Protein AF-A0A259A076-F1 (afdb_monomer_lite)

pLDDT: mean 78.66, std 15.68, range [41.84, 97.81]

Foldseek 3Di:
DVVVVVVQVVCVVVVDHDDDDDDPDDDDDPVVVVVVVVVVVVVVVVVVVVVVVVVVVVVVVVVVVVVVVVVVVVVVVVVVPDVVNVVVVVVVVVVVCVVPDPPDDPPPPDDDDPDDDDD

Sequence (119 aa):
DQISQFMKDRLLRHGIAIDEFSIVNFRFSESFNQAIEGKTTADQLKLKAERDL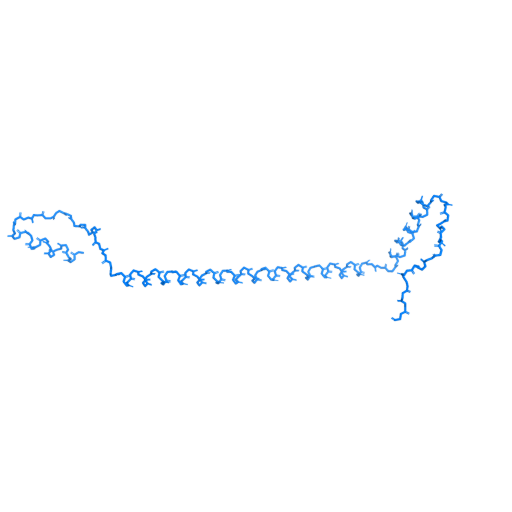ERIKVEAEQKIASAKAEAEALRLQKQEITPDLLKLREIENQRLALEKWNGQLPQVTGGSVPLINIK

Radius of gyration: 41.91 Å; chains: 1; bounding box: 104×40×84 Å

Structure (mmCIF, N/CA/C/O backbone):
data_AF-A0A259A076-F1
#
_entry.id   AF-A0A259A076-F1
#
loop_
_atom_site.group_PDB
_atom_site.id
_atom_site.type_symbol
_atom_site.label_atom_id
_atom_site.label_alt_id
_atom_site.label_comp_id
_atom_site.label_asym_id
_atom_site.label_entity_id
_atom_site.label_seq_id
_atom_site.pdbx_PDB_ins_code
_atom_site.Cartn_x
_atom_site.Cartn_y
_atom_site.Cartn_z
_atom_site.occupancy
_atom_site.B_iso_or_equiv
_atom_site.auth_seq_id
_atom_site.auth_comp_id
_atom_site.auth_asym_id
_atom_site.auth_atom_id
_atom_site.pdbx_PDB_model_num
ATOM 1 N N . ASP A 1 1 ? -36.029 8.323 24.961 1.00 63.72 1 ASP A N 1
ATOM 2 C CA . ASP A 1 1 ? -37.412 8.698 25.342 1.00 63.72 1 ASP A CA 1
ATOM 3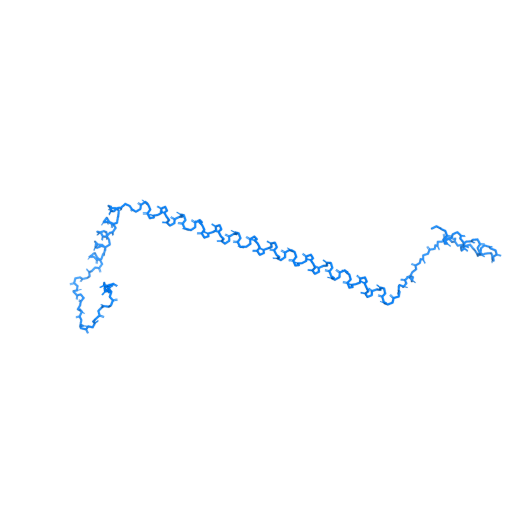 C C . ASP A 1 1 ? -37.976 7.934 26.533 1.00 63.72 1 ASP A C 1
ATOM 5 O O . ASP A 1 1 ? -38.293 8.576 27.527 1.00 63.72 1 ASP A O 1
ATOM 9 N N . GLN A 1 2 ? -38.025 6.595 26.523 1.00 77.88 2 GLN A N 1
ATOM 10 C CA . GLN A 1 2 ? -38.625 5.811 27.626 1.00 77.88 2 GLN A CA 1
ATOM 11 C C . GLN A 1 2 ? -38.087 6.132 29.036 1.00 77.88 2 GLN A C 1
ATOM 13 O O . GLN A 1 2 ? -38.866 6.249 29.978 1.00 77.88 2 GLN A O 1
ATOM 18 N N . ILE A 1 3 ? -36.772 6.321 29.191 1.00 79.38 3 ILE A N 1
ATOM 19 C CA . ILE A 1 3 ? -36.153 6.632 30.495 1.00 79.38 3 ILE A CA 1
ATOM 20 C C . ILE A 1 3 ? -36.571 8.021 31.007 1.00 79.38 3 ILE A C 1
ATOM 22 O O . ILE A 1 3 ? -36.825 8.191 32.198 1.00 79.38 3 ILE A O 1
ATOM 26 N N . SER A 1 4 ? -36.683 9.008 30.113 1.00 76.50 4 SER A N 1
ATOM 27 C CA . SER A 1 4 ? -37.079 10.376 30.474 1.00 76.50 4 SER A CA 1
ATOM 28 C C . SER A 1 4 ? -38.537 10.425 30.940 1.00 76.50 4 SER A C 1
ATOM 30 O O . SER A 1 4 ? -38.833 11.027 31.971 1.00 76.50 4 SER A O 1
ATOM 32 N N . GLN A 1 5 ? -39.430 9.711 30.244 1.00 82.44 5 GLN A N 1
ATOM 33 C CA . GLN A 1 5 ? -40.849 9.621 30.600 1.00 82.44 5 GLN A CA 1
ATOM 34 C C . GLN A 1 5 ? -41.047 9.009 31.996 1.00 82.44 5 GLN A C 1
ATOM 36 O O . GLN A 1 5 ? -41.745 9.574 32.834 1.00 82.44 5 GLN A O 1
ATOM 41 N N . PHE A 1 6 ? -40.357 7.897 32.279 1.00 83.88 6 PHE A N 1
ATOM 42 C CA . PHE A 1 6 ? -40.429 7.217 33.574 1.00 83.88 6 PHE A CA 1
ATOM 43 C C . PHE A 1 6 ? -39.957 8.105 34.736 1.00 83.88 6 PHE A C 1
ATOM 45 O O . PHE A 1 6 ? -40.551 8.105 35.817 1.00 83.88 6 PHE A O 1
ATOM 52 N N . MET A 1 7 ? -38.895 8.88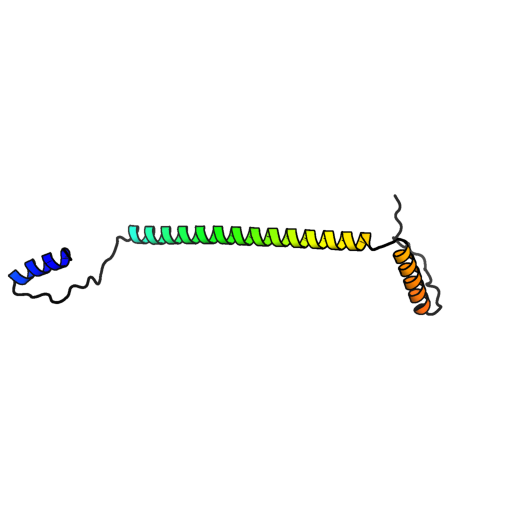5 34.519 1.00 79.19 7 MET A N 1
ATOM 53 C CA . MET A 1 7 ? -38.369 9.816 35.520 1.00 79.19 7 MET A CA 1
ATOM 54 C C . MET A 1 7 ? -39.321 10.993 35.760 1.00 79.19 7 MET A C 1
ATOM 56 O O . MET A 1 7 ? -39.554 11.345 36.919 1.00 79.19 7 MET A O 1
ATOM 60 N N . LYS A 1 8 ? -39.918 11.552 34.695 1.00 83.06 8 LYS A N 1
ATOM 61 C CA . LYS A 1 8 ? -40.933 12.614 34.789 1.00 83.06 8 LYS A CA 1
ATOM 62 C C . LYS A 1 8 ? -42.134 12.159 35.616 1.00 83.06 8 LYS A C 1
ATOM 64 O O . LYS A 1 8 ? -42.456 12.817 36.599 1.00 83.06 8 LYS A O 1
ATOM 69 N N . ASP A 1 9 ? -42.711 10.997 35.315 1.00 85.75 9 ASP A N 1
ATOM 70 C CA . ASP A 1 9 ? -43.876 10.467 36.043 1.00 85.75 9 ASP A CA 1
ATOM 71 C C . ASP A 1 9 ? -43.585 10.193 37.524 1.00 85.75 9 ASP A C 1
ATOM 73 O O . ASP A 1 9 ? -44.444 10.374 38.392 1.00 85.75 9 ASP A O 1
ATOM 77 N N . ARG A 1 10 ? -42.364 9.747 37.846 1.00 84.19 10 ARG A N 1
ATOM 78 C CA . ARG A 1 10 ? -41.983 9.455 39.231 1.00 84.19 10 ARG A CA 1
ATOM 79 C C . ARG A 1 10 ? -41.790 10.721 40.059 1.00 84.19 10 ARG A C 1
ATOM 81 O O . ARG A 1 10 ? -42.193 10.733 41.219 1.00 84.19 10 ARG A O 1
ATOM 88 N N . LEU A 1 11 ? -41.179 11.752 39.483 1.00 82.44 11 LEU A N 1
ATOM 89 C CA . LEU A 1 11 ? -40.814 12.983 40.187 1.00 82.44 11 LEU A CA 1
ATOM 90 C C . LEU A 1 11 ? -41.961 14.004 40.229 1.00 82.44 11 LEU A C 1
ATOM 92 O O . LEU A 1 11 ? -42.088 14.718 41.226 1.00 82.44 11 LEU A O 1
ATOM 96 N N . LEU A 1 12 ? -42.881 13.971 39.255 1.00 84.12 12 LEU A N 1
ATOM 97 C CA . LEU A 1 12 ? -44.116 14.763 39.293 1.00 84.12 12 LEU A CA 1
ATOM 98 C C . LEU A 1 12 ? -44.979 14.444 40.519 1.00 84.12 12 LEU A C 1
ATOM 100 O O . LEU A 1 12 ? -45.568 15.346 41.107 1.00 84.12 12 LEU A O 1
ATOM 104 N N . ARG A 1 13 ? -45.017 13.174 40.951 1.00 85.06 13 ARG A N 1
ATOM 105 C CA . ARG A 1 13 ? -45.736 12.754 42.171 1.00 85.06 13 ARG A CA 1
ATOM 106 C C . ARG A 1 13 ? -45.199 13.401 43.450 1.00 85.06 13 ARG A C 1
ATOM 108 O O . ARG A 1 13 ? -45.895 13.413 44.458 1.00 85.06 13 ARG A O 1
ATOM 115 N N . HIS A 1 14 ? -43.984 13.937 43.401 1.00 84.62 14 HIS A N 1
ATOM 116 C CA . HIS A 1 14 ? -43.349 14.673 44.490 1.00 84.62 14 HIS A CA 1
ATOM 117 C C . HIS A 1 14 ? -43.290 16.187 44.220 1.00 84.62 14 HIS A C 1
ATOM 119 O O . HIS A 1 14 ? -42.598 16.904 44.936 1.00 84.62 14 HIS A O 1
ATOM 125 N N . GLY A 1 15 ? -44.011 16.681 43.205 1.00 79.81 15 GLY A N 1
ATOM 126 C CA . GLY A 1 15 ? -44.086 18.104 42.864 1.00 79.81 15 GLY A CA 1
ATOM 127 C C . GLY A 1 15 ? -42.861 18.656 42.128 1.00 79.81 15 GLY A C 1
ATOM 128 O O . GLY A 1 15 ? -42.715 19.870 42.033 1.00 79.81 15 GLY A O 1
ATOM 129 N N . ILE A 1 16 ? -41.980 17.794 41.609 1.00 81.44 16 ILE A N 1
ATOM 130 C CA . ILE A 1 16 ? -40.761 18.201 40.900 1.00 81.44 16 ILE A CA 1
ATOM 131 C C . ILE A 1 16 ? -40.990 18.061 39.389 1.00 81.44 16 ILE A C 1
ATOM 133 O O . ILE A 1 16 ? -41.221 16.957 38.892 1.00 81.44 16 ILE A O 1
ATOM 137 N N . ALA A 1 17 ? -40.899 19.172 38.653 1.00 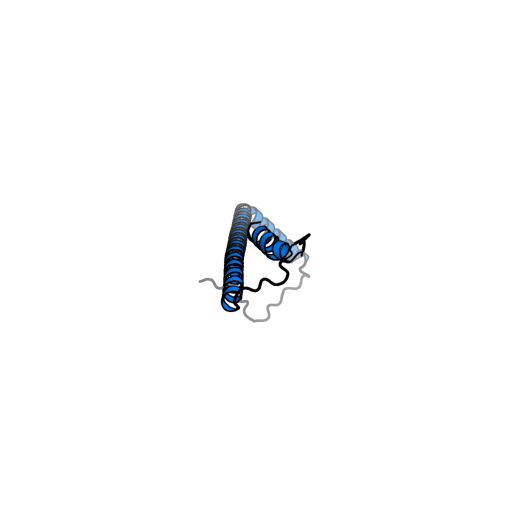76.38 17 ALA A N 1
ATOM 138 C CA . ALA A 1 17 ? -40.974 19.198 37.192 1.00 76.38 17 ALA A CA 1
ATOM 139 C C . ALA A 1 17 ? -39.564 19.137 36.578 1.00 76.38 17 ALA A C 1
ATOM 141 O O . ALA A 1 17 ? -38.696 19.930 36.937 1.00 76.38 17 ALA A O 1
ATOM 142 N N . ILE A 1 18 ? -39.331 18.186 35.667 1.00 72.00 18 ILE A N 1
ATOM 143 C CA . ILE A 1 18 ? -38.053 18.024 34.955 1.00 72.00 18 ILE A CA 1
ATOM 144 C C . ILE A 1 18 ? -38.186 18.622 33.556 1.00 72.00 18 ILE A C 1
ATOM 146 O O . ILE A 1 18 ? -38.993 18.131 32.762 1.00 72.00 18 ILE A O 1
ATOM 150 N N . ASP A 1 19 ? -37.367 19.626 33.257 1.00 74.12 19 ASP A N 1
ATOM 151 C CA . ASP A 1 19 ? -37.365 20.324 31.966 1.00 74.12 19 ASP A CA 1
ATOM 152 C C . ASP A 1 19 ? -36.522 19.566 30.921 1.00 74.12 19 ASP A C 1
ATOM 154 O O . ASP A 1 19 ? -37.020 19.184 29.861 1.00 74.12 19 ASP A O 1
ATOM 158 N N . GLU A 1 20 ? -35.284 19.195 31.275 1.00 69.31 20 GLU A N 1
ATOM 159 C CA . GLU A 1 20 ? -34.342 18.503 30.386 1.00 69.31 20 GLU A CA 1
ATOM 160 C C . GLU A 1 20 ? -33.545 17.410 31.124 1.00 69.31 20 GLU A C 1
ATOM 162 O O . GLU A 1 20 ? -33.245 17.523 32.314 1.00 69.31 20 GLU A O 1
ATOM 167 N N . PHE A 1 21 ? -33.228 16.313 30.426 1.00 68.00 21 PHE A N 1
ATOM 168 C CA . PHE A 1 21 ? -32.509 15.160 30.978 1.00 68.00 21 PHE A CA 1
ATOM 169 C C . PHE A 1 21 ? -31.226 14.901 30.183 1.00 68.00 21 PHE A C 1
ATOM 171 O O . PHE A 1 21 ? -31.289 14.462 29.037 1.00 68.00 21 PHE A O 1
ATOM 178 N N . SER A 1 22 ? -30.073 15.106 30.826 1.00 70.69 22 SER A N 1
ATOM 179 C CA . SER A 1 22 ? -28.746 14.863 30.249 1.00 70.69 22 SER A CA 1
ATOM 180 C C . SER A 1 22 ? -28.004 13.777 31.024 1.00 70.69 22 SER A C 1
ATOM 182 O O . SER A 1 22 ? -27.739 13.916 32.220 1.00 70.69 22 SER A O 1
ATOM 184 N N . ILE A 1 23 ? -27.635 12.688 30.344 1.00 70.50 23 ILE A N 1
ATOM 185 C CA . ILE A 1 23 ? -26.763 11.653 30.913 1.00 70.50 23 ILE A CA 1
ATOM 186 C C . ILE A 1 23 ? -25.320 12.121 30.744 1.00 70.50 23 ILE A C 1
ATOM 188 O O . ILE A 1 23 ? -24.749 12.013 29.666 1.00 70.50 23 ILE A O 1
ATOM 192 N N . VAL A 1 24 ? -24.728 12.634 31.819 1.00 67.81 24 VAL A N 1
ATOM 193 C CA . VAL A 1 24 ? -23.346 13.144 31.801 1.00 67.81 24 VAL A CA 1
ATOM 194 C C . VAL A 1 24 ? -22.292 12.081 32.130 1.00 67.81 24 VAL A C 1
ATOM 196 O O . VAL A 1 24 ? -21.137 12.244 31.766 1.00 67.81 24 VAL A O 1
ATOM 199 N N . ASN A 1 25 ? -22.672 10.974 32.780 1.00 56.06 25 ASN A N 1
ATOM 200 C CA . ASN A 1 25 ? -21.725 9.990 33.322 1.00 56.06 25 ASN A CA 1
ATOM 201 C C . ASN A 1 25 ? -22.116 8.549 32.975 1.00 56.06 25 ASN A C 1
ATOM 203 O O . ASN A 1 25 ? -22.445 7.748 33.850 1.00 56.06 25 ASN A O 1
ATOM 207 N N . PHE A 1 26 ? -22.081 8.207 31.689 1.00 69.19 26 PHE A N 1
ATOM 208 C CA . PHE A 1 26 ? -22.187 6.818 31.254 1.00 69.19 26 PHE A CA 1
ATOM 209 C C . PHE A 1 26 ? -20.789 6.181 31.243 1.00 69.19 26 PHE A C 1
ATOM 211 O O . PHE A 1 26 ? -19.934 6.569 30.451 1.00 69.19 26 PHE A O 1
ATOM 218 N N . ARG A 1 27 ? -20.532 5.223 32.139 1.00 70.69 27 ARG A N 1
ATOM 219 C CA . ARG A 1 27 ? -19.272 4.465 32.182 1.00 70.69 27 ARG A CA 1
ATOM 220 C C . ARG A 1 27 ? -19.558 2.992 31.924 1.00 70.69 27 ARG A C 1
ATOM 222 O O . ARG A 1 27 ? -20.255 2.355 32.709 1.00 70.69 27 ARG A O 1
ATOM 229 N N . PHE A 1 28 ? -19.013 2.459 30.835 1.00 75.12 28 PHE A N 1
ATOM 230 C CA . PHE A 1 28 ? -18.953 1.014 30.618 1.00 75.12 28 PHE A CA 1
ATOM 231 C C . PHE A 1 28 ? -17.995 0.359 31.626 1.00 75.12 28 PHE A C 1
ATOM 233 O O . PHE A 1 28 ? -17.150 1.039 32.217 1.00 75.12 28 PHE A O 1
ATOM 240 N N . SER A 1 29 ? -18.108 -0.962 31.813 1.00 83.62 29 SER A N 1
ATOM 241 C CA . SER A 1 29 ? -17.131 -1.706 32.611 1.00 83.62 29 SER A CA 1
ATOM 242 C C . SER A 1 29 ? -15.733 -1.567 32.007 1.00 83.62 29 SER A C 1
ATOM 244 O O . SER A 1 29 ? -15.570 -1.459 30.791 1.00 83.62 29 SER A O 1
ATOM 246 N N . GLU A 1 30 ? -14.709 -1.599 32.855 1.00 86.69 30 GLU A N 1
ATOM 247 C CA . GLU A 1 30 ? -13.313 -1.490 32.420 1.00 86.69 30 GLU A CA 1
ATOM 248 C C . GLU A 1 30 ? -12.950 -2.557 31.374 1.00 86.69 30 GLU A C 1
ATOM 250 O O . GLU A 1 30 ? -12.356 -2.246 30.344 1.00 86.69 30 GLU A O 1
ATOM 255 N N . SER A 1 31 ? -13.429 -3.789 31.574 1.00 85.19 31 SER A N 1
ATOM 256 C CA . SER A 1 31 ? -13.271 -4.904 30.633 1.00 85.19 31 SER A CA 1
ATOM 257 C C . SER A 1 31 ? -13.882 -4.641 29.254 1.00 85.19 31 SER A C 1
ATOM 259 O O . SER A 1 31 ? -13.334 -5.072 28.242 1.00 85.19 31 SER A O 1
ATOM 261 N N . PHE A 1 32 ? -15.009 -3.926 29.194 1.00 85.38 32 PHE A N 1
ATOM 262 C CA . PHE A 1 32 ? -15.661 -3.594 27.933 1.00 85.38 32 PHE A CA 1
ATOM 263 C C . PHE A 1 32 ? -14.884 -2.506 27.189 1.00 85.38 32 PHE A C 1
ATOM 265 O O . PHE A 1 32 ? -14.645 -2.647 25.993 1.00 85.38 32 PHE A O 1
ATOM 272 N N . ASN A 1 33 ? -14.415 -1.468 27.890 1.00 86.38 33 ASN A N 1
ATOM 273 C CA . ASN A 1 33 ? -13.585 -0.424 27.281 1.00 86.38 33 ASN A CA 1
ATOM 274 C C . ASN A 1 33 ? -12.292 -1.005 26.692 1.00 86.38 33 ASN A C 1
ATOM 276 O O . ASN A 1 33 ? -11.982 -0.742 25.532 1.00 86.38 33 ASN A O 1
ATOM 280 N N . GLN A 1 34 ? -11.605 -1.875 27.439 1.00 90.06 34 GLN A N 1
ATOM 281 C CA . GLN A 1 34 ? -10.402 -2.560 26.954 1.00 90.06 34 GLN A CA 1
ATOM 282 C C . GLN A 1 34 ? -10.679 -3.404 25.701 1.00 90.06 34 GLN A C 1
ATOM 284 O O . GLN A 1 34 ? -9.893 -3.390 24.755 1.00 90.06 34 GLN A O 1
ATOM 289 N N . ALA A 1 35 ? -11.809 -4.116 25.655 1.00 90.25 35 ALA A N 1
ATOM 290 C CA . ALA A 1 35 ? -12.181 -4.911 24.487 1.00 90.25 35 ALA A CA 1
ATOM 291 C C . ALA A 1 35 ? -12.462 -4.040 23.247 1.00 90.25 35 ALA A C 1
ATOM 293 O O . ALA A 1 35 ? -12.070 -4.406 22.137 1.00 90.25 35 ALA A O 1
ATOM 294 N N . ILE A 1 36 ? -13.110 -2.884 23.421 1.00 89.56 36 ILE A N 1
ATOM 295 C CA . ILE A 1 36 ? -13.395 -1.944 22.326 1.00 89.56 36 ILE A CA 1
ATOM 296 C C . ILE A 1 36 ? -12.109 -1.299 21.797 1.00 89.56 36 ILE A C 1
ATOM 298 O O . ILE A 1 36 ? -11.907 -1.247 20.579 1.00 89.56 36 ILE A O 1
ATOM 302 N N . GLU A 1 37 ? -11.218 -0.856 22.684 1.00 90.25 37 GLU A N 1
ATOM 303 C CA . GLU A 1 37 ? -9.906 -0.319 22.302 1.00 90.25 37 GLU A CA 1
ATOM 304 C C . GLU A 1 37 ? -9.056 -1.377 21.595 1.00 90.25 37 GLU A C 1
ATOM 306 O O . GLU A 1 37 ? -8.459 -1.105 20.549 1.00 90.25 37 GLU A O 1
ATOM 311 N N . GLY A 1 38 ? -9.062 -2.608 22.111 1.00 94.38 38 GLY A N 1
ATOM 312 C CA . GLY A 1 38 ? -8.368 -3.744 21.513 1.00 94.38 38 GLY A CA 1
ATOM 313 C C . GLY A 1 38 ? -8.878 -4.063 20.109 1.00 94.38 38 GLY A C 1
ATOM 314 O O . GLY A 1 38 ? -8.080 -4.197 19.182 1.00 94.38 38 GLY A O 1
ATOM 315 N N . LYS A 1 39 ? -10.203 -4.109 19.917 1.00 95.25 39 LYS A N 1
ATOM 316 C CA . LYS A 1 39 ? -10.815 -4.312 18.596 1.00 95.25 39 LYS A CA 1
ATOM 317 C C . LYS A 1 39 ? -10.433 -3.198 17.624 1.00 95.25 39 LYS A C 1
ATOM 319 O O . LYS A 1 39 ? -9.991 -3.481 16.517 1.00 95.25 39 LYS A O 1
ATOM 324 N N . THR A 1 40 ? -10.551 -1.945 18.058 1.00 95.38 40 THR A N 1
ATOM 325 C CA . THR A 1 40 ? -10.193 -0.782 17.234 1.00 95.38 40 THR A CA 1
ATOM 326 C C . THR A 1 40 ? -8.726 -0.848 16.819 1.00 95.38 40 THR A C 1
ATOM 328 O O . THR A 1 40 ? -8.401 -0.662 15.651 1.00 95.38 40 THR A O 1
ATOM 331 N N . THR A 1 41 ? -7.839 -1.189 17.754 1.00 95.81 41 THR A N 1
ATOM 332 C CA . THR A 1 41 ? -6.408 -1.353 17.483 1.00 95.81 41 THR A CA 1
ATOM 333 C C . THR A 1 41 ? -6.156 -2.476 16.478 1.00 95.81 41 THR A C 1
ATOM 335 O O . THR A 1 41 ? -5.397 -2.286 15.529 1.00 95.81 41 THR A O 1
ATOM 338 N N . ALA A 1 42 ? -6.814 -3.627 16.636 1.00 94.81 42 ALA A N 1
ATOM 339 C CA . ALA A 1 42 ? -6.689 -4.752 15.713 1.00 94.81 42 ALA A CA 1
ATOM 340 C C . ALA A 1 42 ? -7.170 -4.397 14.295 1.00 94.81 42 ALA A C 1
ATOM 342 O O . ALA A 1 42 ? -6.479 -4.700 13.321 1.00 94.81 42 ALA A O 1
ATOM 343 N N . ASP A 1 43 ? -8.303 -3.702 14.179 1.00 97.06 43 ASP A N 1
ATOM 344 C CA . ASP A 1 43 ? -8.846 -3.251 12.895 1.00 97.06 43 ASP A CA 1
ATOM 345 C C . ASP A 1 43 ? -7.894 -2.256 12.206 1.00 97.06 43 ASP A C 1
ATOM 347 O O . ASP A 1 43 ? -7.628 -2.374 11.007 1.00 97.06 43 ASP A O 1
ATOM 351 N N . GLN A 1 44 ? -7.303 -1.324 12.962 1.00 95.19 44 GLN A N 1
ATOM 352 C CA . GLN A 1 44 ? -6.306 -0.384 12.437 1.00 95.19 44 GLN A CA 1
ATOM 353 C C . GLN A 1 44 ? -5.018 -1.085 11.994 1.00 95.19 44 GLN A C 1
ATOM 355 O O . GLN A 1 44 ? -4.476 -0.771 10.933 1.00 95.19 44 GLN A O 1
ATOM 360 N N . LEU A 1 45 ? -4.531 -2.059 12.769 1.00 97.06 45 LEU A N 1
ATOM 361 C CA . LEU A 1 45 ? -3.341 -2.836 12.413 1.00 97.06 45 LEU A CA 1
ATOM 362 C C . LEU A 1 45 ? -3.565 -3.653 11.140 1.00 97.06 45 LEU A C 1
ATOM 364 O O . LEU A 1 45 ? -2.694 -3.674 10.270 1.00 97.06 45 LEU A O 1
ATOM 368 N N . LYS A 1 46 ? -4.739 -4.277 11.002 1.00 97.62 46 LYS A N 1
ATOM 369 C CA . LYS A 1 46 ? -5.123 -4.997 9.786 1.00 97.62 46 LYS A CA 1
ATOM 370 C C . LYS A 1 46 ? -5.141 -4.060 8.580 1.00 97.62 46 LYS A C 1
ATOM 372 O O . LYS A 1 46 ? -4.498 -4.358 7.575 1.00 97.62 46 LYS A O 1
ATOM 377 N N . LEU A 1 47 ? -5.819 -2.916 8.695 1.00 97.50 47 LEU A N 1
ATOM 378 C CA . LEU A 1 47 ? -5.892 -1.930 7.617 1.00 97.50 47 LEU A CA 1
ATOM 379 C C . LEU A 1 47 ? -4.496 -1.440 7.214 1.00 97.50 47 LEU A C 1
ATOM 381 O O . LEU A 1 47 ? -4.200 -1.324 6.026 1.00 97.50 47 LEU A O 1
ATOM 385 N N . LYS A 1 48 ? -3.621 -1.189 8.191 1.00 97.50 48 LYS A N 1
ATOM 386 C CA . LYS A 1 48 ? -2.236 -0.791 7.935 1.00 97.50 48 LYS A CA 1
ATOM 387 C C . LYS A 1 48 ? -1.471 -1.870 7.168 1.00 97.50 48 LYS A C 1
ATOM 389 O O . LYS A 1 48 ? -0.862 -1.556 6.152 1.00 97.50 48 LYS A O 1
ATOM 394 N N . ALA A 1 49 ? -1.546 -3.126 7.606 1.00 96.31 49 ALA A N 1
ATOM 395 C CA . ALA A 1 49 ? -0.865 -4.239 6.948 1.00 96.31 49 ALA A CA 1
ATOM 396 C C . ALA A 1 49 ? -1.344 -4.446 5.499 1.00 96.31 49 ALA A C 1
ATOM 398 O O . ALA A 1 49 ? -0.530 -4.684 4.610 1.00 96.31 49 ALA A O 1
ATOM 399 N N . GLU A 1 50 ? -2.648 -4.306 5.240 1.00 97.38 50 GLU A N 1
ATOM 400 C CA . GLU A 1 50 ? -3.206 -4.371 3.883 1.00 97.38 50 GLU A CA 1
ATOM 401 C C . GLU A 1 50 ? -2.671 -3.242 2.991 1.00 97.38 50 GLU A C 1
ATOM 403 O O . GLU A 1 50 ? -2.297 -3.479 1.842 1.00 97.38 50 GLU A O 1
ATOM 408 N N . ARG A 1 51 ? -2.583 -2.016 3.522 1.00 97.56 51 ARG A N 1
ATOM 409 C CA . ARG A 1 51 ? -2.039 -0.862 2.788 1.00 97.56 51 ARG A CA 1
ATOM 410 C C . ARG A 1 51 ? -0.543 -0.990 2.536 1.00 97.56 51 ARG A C 1
ATOM 412 O O . ARG A 1 51 ? -0.088 -0.660 1.444 1.00 97.56 51 ARG A O 1
ATOM 419 N N . ASP A 1 52 ? 0.204 -1.494 3.511 1.00 97.62 52 ASP A N 1
ATOM 420 C CA . ASP A 1 52 ? 1.632 -1.762 3.362 1.00 97.62 52 ASP A CA 1
ATOM 421 C C . ASP A 1 52 ? 1.888 -2.843 2.305 1.00 97.62 52 ASP A C 1
ATOM 423 O O . ASP A 1 52 ? 2.790 -2.689 1.481 1.00 97.62 52 ASP A O 1
ATOM 427 N N . LEU A 1 53 ? 1.068 -3.898 2.270 1.00 96.81 53 LEU A N 1
ATOM 428 C CA . LEU A 1 53 ? 1.153 -4.929 1.237 1.00 96.81 53 LEU A CA 1
ATOM 429 C C . LEU A 1 53 ? 0.884 -4.353 -0.158 1.00 96.81 53 LEU A C 1
ATOM 431 O O . LEU A 1 53 ? 1.620 -4.658 -1.095 1.00 96.81 53 LEU A O 1
ATOM 435 N N . GLU A 1 54 ? -0.147 -3.520 -0.296 1.00 97.62 54 GLU A N 1
ATOM 436 C CA . GLU A 1 54 ? -0.476 -2.870 -1.566 1.00 97.62 54 GLU A CA 1
ATOM 437 C C . GLU A 1 54 ? 0.663 -1.961 -2.040 1.00 97.62 54 GLU A C 1
ATOM 439 O O . GLU A 1 54 ? 1.082 -2.035 -3.194 1.00 97.62 54 GLU A O 1
ATOM 444 N N . ARG A 1 55 ? 1.243 -1.170 -1.129 1.00 97.81 55 ARG A N 1
ATOM 445 C CA . ARG A 1 55 ? 2.416 -0.340 -1.423 1.00 97.81 55 ARG A CA 1
ATOM 446 C C . ARG A 1 55 ? 3.579 -1.181 -1.953 1.00 97.81 55 ARG A C 1
ATOM 448 O O . ARG A 1 55 ? 4.151 -0.840 -2.983 1.00 97.81 55 ARG A O 1
ATOM 455 N N . ILE A 1 56 ? 3.904 -2.290 -1.285 1.00 96.81 56 ILE A N 1
ATOM 456 C CA . ILE A 1 56 ? 5.003 -3.179 -1.695 1.00 96.81 56 ILE A CA 1
ATOM 457 C C . ILE A 1 56 ? 4.733 -3.803 -3.070 1.00 96.81 56 ILE A C 1
ATOM 459 O O . ILE A 1 56 ? 5.655 -3.914 -3.876 1.00 96.81 56 ILE A O 1
ATOM 463 N N . LYS A 1 57 ? 3.487 -4.195 -3.364 1.00 97.56 57 LYS A N 1
ATOM 464 C CA . LYS A 1 57 ? 3.119 -4.710 -4.691 1.00 97.56 57 LYS A CA 1
ATOM 465 C C . LYS A 1 57 ? 3.347 -3.668 -5.776 1.00 97.56 57 LYS A C 1
ATOM 467 O O . LYS A 1 57 ? 4.012 -3.973 -6.760 1.00 97.56 57 LYS A O 1
ATOM 472 N N . VAL A 1 58 ? 2.867 -2.443 -5.565 1.00 97.44 58 VAL A N 1
ATOM 473 C CA . VAL A 1 58 ? 3.052 -1.345 -6.522 1.00 97.44 58 VAL A CA 1
ATOM 474 C C . VAL A 1 58 ? 4.539 -1.041 -6.724 1.00 97.44 58 VAL A C 1
ATOM 476 O O . VAL A 1 58 ? 4.985 -0.915 -7.861 1.00 97.44 58 VAL A O 1
ATOM 479 N N . GLU A 1 59 ? 5.338 -0.986 -5.656 1.00 96.69 59 GLU A N 1
ATOM 480 C CA . GLU A 1 59 ? 6.794 -0.792 -5.750 1.00 96.69 59 GLU A CA 1
ATOM 481 C C . GLU A 1 59 ? 7.482 -1.929 -6.528 1.00 96.69 59 GLU A C 1
ATOM 483 O O . GLU A 1 59 ? 8.364 -1.684 -7.357 1.00 96.69 59 GLU A O 1
ATOM 488 N N . ALA A 1 60 ? 7.069 -3.179 -6.302 1.00 96.94 60 ALA A N 1
ATOM 489 C CA . ALA A 1 60 ? 7.594 -4.331 -7.026 1.00 96.94 60 ALA A CA 1
ATOM 490 C C . ALA A 1 60 ? 7.220 -4.292 -8.517 1.00 96.94 60 ALA A C 1
ATOM 492 O O . ALA A 1 60 ? 8.077 -4.527 -9.371 1.00 96.94 60 ALA A O 1
ATOM 493 N N . GLU A 1 61 ? 5.972 -3.955 -8.842 1.00 97.06 61 GLU A N 1
ATOM 494 C CA . GLU A 1 61 ? 5.501 -3.793 -10.219 1.00 97.06 61 GLU A CA 1
ATOM 495 C C . GLU A 1 61 ? 6.239 -2.666 -10.939 1.00 97.06 61 GLU A C 1
ATOM 497 O O . GLU A 1 61 ? 6.715 -2.870 -12.058 1.00 97.06 61 GLU A O 1
ATOM 502 N N . GLN A 1 62 ? 6.417 -1.516 -10.282 1.00 96.62 62 GLN A N 1
ATOM 503 C CA . GLN A 1 62 ? 7.213 -0.406 -10.806 1.00 96.62 62 GLN A CA 1
ATOM 504 C C . GLN A 1 62 ? 8.644 -0.850 -11.106 1.00 96.62 62 GLN A C 1
ATOM 506 O O . GLN A 1 62 ? 9.139 -0.612 -12.204 1.00 96.62 62 GLN A O 1
ATOM 511 N N . LYS A 1 63 ? 9.294 -1.570 -10.184 1.00 97.00 63 LYS A N 1
ATOM 512 C CA . LYS A 1 63 ? 10.660 -2.070 -10.387 1.00 97.00 63 LYS A CA 1
ATOM 513 C C . LYS A 1 63 ? 10.759 -3.036 -11.569 1.00 97.00 63 LYS A C 1
ATOM 515 O O . LYS A 1 63 ? 11.714 -2.963 -12.341 1.00 97.00 63 LYS A O 1
ATOM 520 N N . ILE A 1 64 ? 9.783 -3.929 -11.730 1.00 96.62 64 ILE A N 1
ATOM 521 C CA . ILE A 1 64 ? 9.724 -4.848 -12.873 1.00 96.62 64 ILE A CA 1
ATOM 522 C C . ILE A 1 64 ? 9.514 -4.069 -14.174 1.00 96.62 64 ILE A C 1
ATOM 524 O O . ILE A 1 64 ? 10.174 -4.365 -15.169 1.00 96.62 64 ILE A O 1
ATOM 528 N N . ALA A 1 65 ? 8.614 -3.085 -14.182 1.00 96.06 65 ALA A N 1
ATOM 529 C CA . ALA A 1 65 ? 8.354 -2.250 -15.348 1.00 96.06 65 ALA A CA 1
ATOM 530 C C . ALA A 1 65 ? 9.602 -1.455 -15.759 1.00 96.06 65 ALA A C 1
ATOM 532 O O . ALA A 1 65 ? 9.977 -1.490 -16.929 1.00 96.06 65 ALA A O 1
ATOM 533 N N . SER A 1 66 ? 10.296 -0.828 -14.804 1.00 95.56 66 SER A N 1
ATOM 534 C CA . SER A 1 66 ? 11.562 -0.128 -15.044 1.00 95.56 66 SER A CA 1
ATOM 535 C C . SER A 1 66 ? 12.634 -1.065 -15.599 1.00 95.56 66 SER A C 1
ATOM 537 O O . SER A 1 66 ? 13.220 -0.768 -16.634 1.00 95.56 66 SER A O 1
ATOM 539 N N . ALA A 1 67 ? 12.835 -2.237 -14.987 1.00 95.44 67 ALA A N 1
ATOM 540 C CA . ALA A 1 67 ? 13.822 -3.206 -15.463 1.00 95.44 67 ALA A CA 1
ATOM 541 C C . ALA A 1 67 ? 13.508 -3.722 -16.880 1.00 95.44 67 ALA A C 1
ATOM 543 O O . ALA A 1 67 ? 14.414 -3.905 -17.693 1.00 95.44 67 ALA A O 1
ATOM 544 N N . LYS A 1 68 ? 12.225 -3.938 -17.204 1.00 95.94 68 LYS A N 1
ATOM 545 C CA . LYS A 1 68 ? 11.794 -4.299 -18.563 1.00 95.94 68 LYS A CA 1
ATOM 546 C C . LYS A 1 68 ? 12.062 -3.173 -19.557 1.00 95.94 68 LYS A C 1
ATOM 548 O O . LYS A 1 68 ? 12.596 -3.447 -20.627 1.00 95.94 68 LYS A O 1
ATOM 553 N N . ALA A 1 69 ? 11.733 -1.934 -19.196 1.00 94.62 69 ALA A N 1
ATOM 554 C CA . ALA A 1 69 ? 11.976 -0.769 -20.038 1.00 94.62 69 ALA A CA 1
ATOM 555 C C . ALA A 1 69 ? 13.476 -0.577 -20.318 1.00 94.62 69 ALA A C 1
ATOM 557 O O . ALA A 1 69 ? 13.861 -0.362 -21.464 1.00 94.62 69 ALA A O 1
ATOM 558 N N . GLU A 1 70 ? 14.335 -0.730 -19.308 1.00 93.38 70 GLU A N 1
ATOM 559 C CA . GLU A 1 70 ? 15.793 -0.678 -19.470 1.00 93.38 70 GLU A CA 1
ATOM 560 C C . GLU A 1 70 ? 16.318 -1.807 -20.365 1.00 93.38 70 GLU A C 1
ATOM 562 O O . GLU A 1 70 ? 17.127 -1.566 -21.265 1.00 93.38 70 GLU A O 1
ATOM 567 N N . ALA A 1 71 ? 15.839 -3.038 -20.161 1.00 93.12 71 ALA A N 1
ATOM 568 C CA . ALA A 1 71 ? 16.227 -4.179 -20.983 1.00 93.12 71 ALA A CA 1
ATOM 569 C C . ALA A 1 71 ? 15.809 -3.993 -22.450 1.00 93.12 71 ALA A C 1
ATOM 571 O O . ALA A 1 71 ? 16.573 -4.318 -23.363 1.00 93.12 71 ALA A O 1
ATOM 572 N N . GLU A 1 72 ? 14.617 -3.449 -22.689 1.00 91.75 72 GLU A N 1
ATOM 573 C CA . GLU A 1 72 ? 14.119 -3.168 -24.031 1.00 91.75 72 GLU A CA 1
ATOM 574 C C . GLU A 1 72 ? 14.869 -2.010 -24.696 1.00 91.75 72 GLU A C 1
ATOM 576 O O . GLU A 1 72 ? 15.263 -2.136 -25.856 1.00 91.75 72 GLU A O 1
ATOM 581 N N . ALA A 1 73 ? 15.162 -0.940 -23.955 1.00 90.62 73 ALA A N 1
ATOM 582 C CA . ALA A 1 73 ? 15.993 0.158 -24.435 1.00 90.62 73 ALA A CA 1
ATOM 583 C C . ALA A 1 73 ? 17.393 -0.335 -24.831 1.00 90.62 73 ALA A C 1
ATOM 585 O O . ALA A 1 73 ? 17.878 -0.016 -25.916 1.00 90.62 73 ALA A O 1
ATOM 586 N N . LEU A 1 74 ? 18.024 -1.177 -24.005 1.00 88.06 74 LEU A N 1
ATOM 587 C CA . LEU A 1 74 ? 19.324 -1.769 -24.322 1.00 88.06 74 LEU A CA 1
ATOM 588 C C . LEU A 1 74 ? 19.246 -2.702 -25.539 1.00 88.06 74 LEU A C 1
ATOM 590 O O . LEU A 1 74 ? 20.161 -2.722 -26.362 1.00 88.06 74 LEU A O 1
ATOM 594 N N . ARG A 1 75 ? 18.166 -3.482 -25.669 1.00 89.12 75 ARG A N 1
ATOM 595 C CA . ARG A 1 75 ? 17.931 -4.334 -26.843 1.00 89.12 75 ARG A CA 1
ATOM 596 C C . ARG A 1 75 ? 17.823 -3.489 -28.109 1.00 89.12 75 ARG A C 1
ATOM 598 O O . ARG A 1 75 ? 18.456 -3.841 -29.100 1.00 89.12 75 ARG A O 1
ATOM 605 N N . LEU A 1 76 ? 17.059 -2.398 -28.072 1.00 83.88 76 LEU A N 1
ATOM 606 C CA . LEU A 1 76 ? 16.901 -1.487 -29.203 1.00 83.88 76 LEU A CA 1
ATOM 607 C C . LEU A 1 76 ? 18.237 -0.834 -29.570 1.00 83.88 76 LEU A C 1
ATOM 609 O O . LEU A 1 76 ? 18.647 -0.918 -30.721 1.00 83.88 76 LEU A O 1
ATOM 613 N N . GLN A 1 77 ? 18.983 -0.319 -28.587 1.00 80.00 77 GLN A N 1
ATOM 614 C CA . GLN A 1 77 ? 20.330 0.219 -28.814 1.00 80.00 77 GLN A CA 1
ATOM 615 C C . GLN A 1 77 ? 21.257 -0.812 -29.468 1.00 80.00 77 GLN A C 1
ATOM 617 O O . GLN A 1 77 ? 21.949 -0.498 -30.427 1.00 80.00 77 GLN A O 1
ATOM 622 N N . LYS A 1 78 ? 21.256 -2.065 -28.995 1.00 79.25 78 LYS A N 1
ATOM 623 C CA . LYS A 1 78 ? 22.057 -3.142 -29.602 1.00 79.25 78 LYS A CA 1
ATOM 624 C C . LYS A 1 78 ? 21.627 -3.482 -31.026 1.00 79.25 78 LYS A C 1
ATOM 626 O O . LYS A 1 78 ? 22.475 -3.874 -31.817 1.00 79.25 78 LYS A O 1
ATOM 631 N N . GLN A 1 79 ? 20.339 -3.369 -31.341 1.00 77.56 79 GLN A N 1
ATOM 632 C CA . GLN A 1 79 ? 19.828 -3.589 -32.695 1.00 77.56 79 GLN A CA 1
ATOM 633 C C . GLN A 1 79 ? 20.167 -2.435 -33.641 1.00 77.56 79 GLN A C 1
ATOM 635 O O . GLN A 1 79 ? 20.413 -2.682 -34.816 1.00 77.56 79 GLN A O 1
ATOM 640 N N . GLU A 1 80 ? 20.215 -1.203 -33.138 1.00 68.12 80 GLU A N 1
ATOM 641 C CA . GLU A 1 80 ? 20.607 -0.021 -33.914 1.00 68.12 80 GLU A CA 1
ATOM 642 C C . GLU A 1 80 ? 22.128 0.103 -34.105 1.00 68.12 80 GLU A C 1
ATOM 644 O O . GLU A 1 80 ? 22.586 0.807 -35.007 1.00 68.12 80 GLU A O 1
ATOM 649 N N . ILE A 1 81 ? 22.937 -0.607 -33.307 1.00 65.38 81 ILE A N 1
ATOM 650 C CA . ILE A 1 81 ? 24.378 -0.741 -33.551 1.00 65.38 81 ILE A CA 1
ATOM 651 C C . ILE A 1 81 ? 24.594 -1.682 -34.745 1.00 65.38 81 ILE A C 1
ATOM 653 O O . ILE A 1 81 ? 24.793 -2.889 -34.612 1.00 65.38 81 ILE A O 1
ATOM 657 N N . THR A 1 82 ? 24.586 -1.103 -35.941 1.00 68.62 82 THR A N 1
ATOM 658 C CA . THR A 1 82 ? 25.043 -1.764 -37.167 1.00 68.62 82 THR A CA 1
ATOM 659 C C . THR A 1 82 ? 26.572 -1.949 -37.112 1.00 68.62 82 THR A C 1
ATOM 661 O O . THR A 1 82 ? 27.270 -1.048 -36.634 1.00 68.62 82 THR A O 1
ATOM 664 N N . PRO A 1 83 ? 27.144 -3.054 -37.634 1.00 66.31 83 PRO A N 1
ATOM 665 C CA . PRO A 1 83 ? 28.599 -3.274 -37.671 1.00 66.31 83 PRO A CA 1
ATOM 666 C C . PRO A 1 83 ? 29.402 -2.113 -38.282 1.00 66.31 83 PRO A C 1
ATOM 668 O O . PRO A 1 83 ? 30.537 -1.855 -37.881 1.00 66.31 83 PRO A O 1
ATOM 671 N N . ASP A 1 84 ? 28.795 -1.378 -39.214 1.00 65.38 84 ASP A N 1
ATOM 672 C CA . ASP A 1 84 ? 29.406 -0.220 -39.868 1.00 65.38 84 ASP A CA 1
ATOM 673 C C . ASP A 1 84 ? 29.494 1.010 -38.947 1.00 65.38 84 ASP A C 1
ATOM 675 O O . ASP A 1 84 ? 30.489 1.732 -38.978 1.00 65.38 84 ASP A O 1
ATOM 679 N N . LEU A 1 85 ? 28.513 1.214 -38.059 1.00 68.50 85 LEU A N 1
ATOM 680 C CA . LEU A 1 85 ? 28.537 2.278 -37.046 1.00 68.50 85 LEU A CA 1
ATOM 681 C C . LEU A 1 85 ? 29.602 2.019 -35.975 1.00 68.50 85 LEU A C 1
ATOM 683 O O . LEU A 1 85 ? 30.235 2.962 -35.500 1.00 68.50 85 LEU A O 1
ATOM 687 N N . LEU A 1 86 ? 29.833 0.750 -35.617 1.00 70.62 86 LEU A N 1
ATOM 688 C CA . LEU A 1 86 ? 30.885 0.379 -34.671 1.00 70.62 86 LEU A CA 1
ATOM 689 C C . LEU A 1 86 ? 32.277 0.639 -35.261 1.00 70.62 86 LEU A C 1
ATOM 691 O O . LEU A 1 86 ? 33.097 1.275 -34.604 1.00 70.62 86 LEU A O 1
ATOM 695 N N . LYS A 1 87 ? 32.510 0.253 -36.524 1.00 72.06 87 LYS A N 1
ATOM 696 C CA . LYS A 1 87 ? 33.756 0.573 -37.242 1.00 72.06 87 LYS A CA 1
ATOM 697 C C . LYS A 1 87 ? 33.985 2.078 -37.359 1.00 72.06 87 LYS A C 1
ATOM 699 O O . LYS A 1 87 ? 35.097 2.540 -37.132 1.00 72.06 87 LYS A O 1
ATOM 704 N N . LEU A 1 88 ? 32.947 2.854 -37.680 1.00 74.19 88 LEU A N 1
ATOM 705 C CA . LEU A 1 88 ? 33.047 4.317 -37.731 1.00 74.19 88 LEU A CA 1
ATOM 706 C C . LEU A 1 88 ? 33.423 4.907 -36.363 1.00 74.19 88 LEU A C 1
ATOM 708 O O . LEU A 1 88 ? 34.337 5.725 -36.287 1.00 74.19 88 LEU A O 1
ATOM 712 N N . ARG A 1 89 ? 32.793 4.440 -35.276 1.00 75.25 89 ARG A N 1
ATOM 713 C CA . ARG A 1 89 ? 33.125 4.828 -33.891 1.00 75.25 89 ARG A CA 1
ATOM 714 C C . ARG A 1 89 ? 34.552 4.447 -33.494 1.00 75.25 89 ARG A C 1
ATOM 716 O O . ARG A 1 89 ? 35.222 5.226 -32.821 1.00 75.25 89 ARG A O 1
ATOM 723 N N . GLU A 1 90 ? 35.028 3.271 -33.894 1.00 75.94 90 GLU A N 1
ATOM 724 C CA . GLU A 1 90 ? 36.411 2.838 -33.668 1.00 75.94 90 GLU A CA 1
ATOM 725 C C . GLU A 1 90 ? 37.405 3.735 -34.406 1.00 75.94 90 GLU A C 1
ATOM 727 O O . GLU A 1 90 ? 38.364 4.204 -33.793 1.00 75.94 90 GLU A O 1
ATOM 732 N N . ILE A 1 91 ? 37.150 4.032 -35.684 1.00 75.62 91 ILE A N 1
ATOM 733 C CA . ILE A 1 91 ? 37.986 4.928 -36.492 1.00 75.62 91 ILE A CA 1
ATOM 734 C C . ILE A 1 91 ? 38.000 6.339 -35.891 1.00 75.62 91 ILE A C 1
ATOM 736 O O . ILE A 1 91 ? 39.065 6.943 -35.782 1.00 75.62 91 ILE A O 1
ATOM 740 N N . GLU A 1 92 ? 36.858 6.868 -35.446 1.00 73.69 92 GLU A N 1
ATOM 741 C CA . GLU A 1 92 ? 36.789 8.171 -34.772 1.00 73.69 92 GLU A CA 1
ATOM 742 C C . GLU A 1 92 ? 37.556 8.190 -33.450 1.00 73.69 92 GLU A C 1
ATOM 744 O O . GLU A 1 92 ? 38.307 9.131 -33.197 1.00 73.69 92 GLU A O 1
ATOM 749 N N . ASN A 1 93 ? 37.411 7.158 -32.617 1.00 76.81 93 ASN A N 1
ATOM 750 C CA . ASN A 1 93 ? 38.149 7.052 -31.359 1.00 76.81 93 ASN A CA 1
ATOM 751 C C . ASN A 1 93 ? 39.654 6.925 -31.599 1.00 76.81 93 ASN A C 1
ATOM 753 O O . ASN A 1 93 ? 40.431 7.559 -30.890 1.00 76.81 93 ASN A O 1
ATOM 757 N N . GLN A 1 94 ? 40.073 6.163 -32.612 1.00 74.50 94 GLN A N 1
ATOM 758 C CA . GLN A 1 94 ? 41.472 6.087 -33.035 1.00 74.50 94 GLN A CA 1
ATOM 759 C C . GLN A 1 94 ? 41.967 7.446 -33.534 1.00 74.50 94 GLN A C 1
ATOM 761 O O . GLN A 1 94 ? 43.035 7.887 -33.127 1.00 74.50 94 GLN A O 1
ATOM 766 N N . ARG A 1 95 ? 41.175 8.158 -34.344 1.00 73.69 95 ARG A N 1
ATOM 767 C CA . ARG A 1 95 ? 41.496 9.508 -34.829 1.00 73.69 95 ARG A CA 1
ATOM 768 C C . ARG A 1 95 ? 41.648 10.499 -33.677 1.00 73.69 95 ARG A C 1
ATOM 770 O O . ARG A 1 95 ? 42.628 11.229 -33.642 1.00 73.69 95 ARG A O 1
ATOM 777 N N . LEU A 1 96 ? 40.729 10.496 -32.713 1.00 73.50 96 LEU A N 1
ATOM 778 C CA . LEU A 1 96 ? 40.793 11.341 -31.517 1.00 73.50 96 LEU A CA 1
ATOM 779 C C . LEU A 1 96 ? 41.962 10.962 -30.606 1.00 73.50 96 LEU A C 1
ATOM 781 O O . LEU A 1 96 ? 42.591 11.840 -30.022 1.00 73.50 96 LEU A O 1
ATOM 785 N N . ALA A 1 97 ? 42.258 9.669 -30.473 1.00 70.94 97 ALA A N 1
ATOM 786 C CA . ALA A 1 97 ? 43.421 9.194 -29.737 1.00 70.94 97 ALA A CA 1
ATOM 787 C C . ALA A 1 97 ? 44.716 9.669 -30.403 1.00 70.94 97 ALA A C 1
ATOM 789 O O . ALA A 1 97 ? 45.601 10.125 -29.695 1.00 70.94 97 ALA A O 1
ATOM 790 N N . LEU A 1 98 ? 44.797 9.639 -31.737 1.00 66.50 98 LEU A N 1
ATOM 791 C CA . LEU A 1 98 ? 45.924 10.161 -32.514 1.00 66.50 98 LEU A CA 1
ATOM 792 C C . LEU A 1 98 ? 46.025 11.693 -32.439 1.00 66.50 98 LEU A C 1
ATOM 794 O O . LEU A 1 98 ? 47.122 12.209 -32.270 1.00 66.50 98 LEU A O 1
ATOM 798 N N . GLU A 1 99 ? 44.907 12.425 -32.501 1.00 68.25 99 GLU A N 1
ATOM 799 C CA . GLU A 1 99 ? 44.874 13.890 -32.324 1.00 68.25 99 GLU A CA 1
ATOM 800 C C . GLU A 1 99 ? 45.311 14.314 -30.917 1.00 68.25 99 GLU A C 1
ATOM 802 O O . GLU A 1 99 ? 45.976 15.333 -30.748 1.00 68.25 99 GLU A O 1
ATOM 807 N N . LYS A 1 100 ? 44.942 13.536 -29.893 1.00 68.44 100 LYS A N 1
ATOM 808 C CA . LYS A 1 100 ? 45.349 13.769 -28.499 1.00 68.44 100 LYS A CA 1
ATOM 809 C C . LYS A 1 100 ? 46.707 13.160 -28.164 1.00 68.44 100 LYS A C 1
ATOM 811 O O . LYS A 1 100 ? 47.209 13.367 -27.058 1.00 68.44 100 LYS A O 1
ATOM 816 N N . TRP A 1 101 ? 47.297 12.405 -29.083 1.00 67.69 101 TRP A N 1
ATOM 817 C CA . TRP A 1 101 ? 48.603 11.811 -28.890 1.00 67.69 101 TRP A CA 1
ATOM 818 C C . TRP A 1 101 ? 49.683 12.848 -29.196 1.00 67.69 101 TRP A C 1
ATOM 820 O O . TRP A 1 101 ? 49.833 13.336 -30.310 1.00 67.69 101 TRP A O 1
ATOM 830 N N . ASN A 1 102 ? 50.472 13.172 -28.179 1.00 57.25 102 ASN A N 1
ATOM 831 C CA . ASN A 1 102 ? 51.550 14.161 -28.210 1.00 57.25 102 ASN A CA 1
ATOM 832 C C . ASN A 1 102 ? 52.835 13.676 -28.924 1.00 57.25 102 ASN A C 1
ATOM 834 O O . ASN A 1 102 ? 53.905 14.242 -28.703 1.00 57.25 102 ASN A O 1
ATOM 838 N N . GLY A 1 103 ? 52.765 12.608 -29.728 1.00 61.66 103 GLY A N 1
ATOM 839 C CA . GLY A 1 103 ? 53.910 12.041 -30.450 1.00 61.66 103 GLY A CA 1
ATOM 840 C C . GLY A 1 103 ? 54.927 11.280 -29.587 1.00 61.66 103 GLY A C 1
ATOM 841 O O . GLY A 1 103 ? 55.967 10.873 -30.102 1.00 61.66 103 GLY A O 1
ATOM 842 N N . GLN A 1 104 ? 54.660 11.054 -28.295 1.00 58.97 104 GLN A N 1
ATOM 843 C CA . GLN A 1 104 ? 55.510 10.220 -27.439 1.00 58.97 104 GLN A CA 1
ATOM 844 C C . G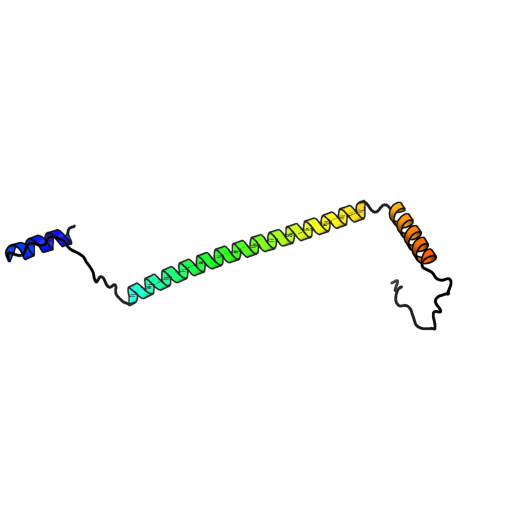LN A 1 104 ? 54.973 8.790 -27.384 1.00 58.97 104 GLN A C 1
ATOM 846 O O . GLN A 1 104 ? 53.886 8.542 -26.863 1.00 58.97 104 GLN A O 1
ATOM 851 N N . LEU A 1 105 ? 55.737 7.832 -27.916 1.00 54.31 105 LEU A N 1
ATOM 852 C CA . LEU A 1 105 ? 55.434 6.405 -27.778 1.00 54.31 105 LEU A CA 1
ATOM 853 C C . LEU A 1 105 ? 55.258 6.068 -26.286 1.00 54.31 105 LEU A C 1
ATOM 855 O O . LEU A 1 105 ? 56.184 6.337 -25.514 1.00 54.31 105 LEU A O 1
ATOM 859 N N . PRO A 1 106 ? 54.116 5.490 -25.859 1.00 60.00 106 PRO A N 1
ATOM 860 C CA . PRO A 1 106 ? 53.980 5.008 -24.495 1.00 60.00 106 PRO A CA 1
ATOM 861 C C . PRO A 1 106 ? 55.029 3.917 -24.283 1.00 60.00 106 PRO A C 1
ATOM 863 O O . PRO A 1 106 ? 54.930 2.821 -24.836 1.00 60.00 106 PRO A O 1
ATOM 866 N N . GLN A 1 107 ? 56.078 4.238 -23.525 1.00 52.81 107 GLN A N 1
ATOM 867 C CA . GLN A 1 107 ? 57.066 3.251 -23.129 1.00 52.81 107 GLN A CA 1
ATOM 868 C C . GLN A 1 107 ? 56.394 2.279 -22.168 1.00 52.81 107 GLN A C 1
ATOM 870 O O . GLN A 1 107 ? 56.219 2.557 -20.985 1.00 52.81 107 GLN A O 1
ATOM 875 N N . VAL A 1 108 ? 56.008 1.121 -22.694 1.00 53.62 108 VAL A N 1
ATOM 876 C CA . VAL A 1 108 ? 55.685 -0.052 -21.890 1.00 53.62 108 VAL A CA 1
ATOM 877 C C . VAL A 1 108 ? 56.980 -0.583 -21.270 1.00 53.62 108 VAL A C 1
ATOM 879 O O . VAL A 1 108 ? 57.596 -1.527 -21.758 1.00 53.62 108 VAL A O 1
ATOM 882 N N . THR A 1 109 ? 57.434 0.042 -20.184 1.00 47.56 109 THR A N 1
ATOM 883 C CA . THR A 1 109 ? 58.400 -0.586 -19.281 1.00 47.56 109 THR A CA 1
ATOM 884 C C . THR A 1 109 ? 57.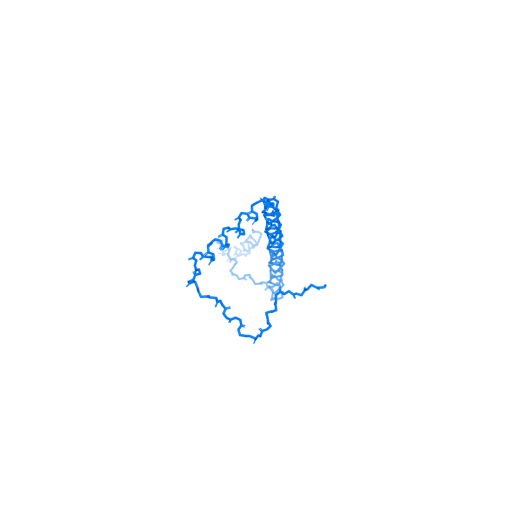717 -1.775 -18.614 1.00 47.56 109 THR A C 1
ATOM 886 O O . THR A 1 109 ? 56.881 -1.601 -17.733 1.00 47.56 109 THR A O 1
ATOM 889 N N . GLY A 1 110 ? 58.052 -2.964 -19.121 1.00 49.41 110 GLY A N 1
ATOM 890 C CA . GLY A 1 110 ? 57.905 -4.295 -18.527 1.00 49.41 110 GLY A CA 1
ATOM 891 C C . GLY A 1 110 ? 56.951 -4.434 -17.343 1.00 49.41 110 GLY A C 1
ATOM 892 O O . GLY A 1 110 ? 57.326 -4.186 -16.203 1.00 49.41 110 GLY A O 1
ATOM 893 N N . GLY A 1 111 ? 55.751 -4.942 -17.615 1.00 47.53 111 GLY A N 1
ATOM 894 C CA . GLY A 1 111 ? 54.822 -5.364 -16.573 1.00 47.53 111 GLY A CA 1
ATOM 895 C C . GLY A 1 111 ? 53.426 -5.614 -17.121 1.00 47.53 111 GLY A C 1
ATOM 896 O O . GLY A 1 111 ? 52.557 -4.770 -16.970 1.00 47.53 111 GLY A O 1
ATOM 897 N N . SER A 1 112 ? 53.247 -6.757 -17.794 1.00 46.78 112 SER A N 1
ATOM 898 C CA . SER A 1 112 ? 51.975 -7.495 -17.917 1.00 46.78 112 SER A CA 1
ATOM 899 C C . SER A 1 112 ? 50.683 -6.658 -17.914 1.00 46.78 112 SER A C 1
ATOM 901 O O . SER A 1 112 ? 50.105 -6.402 -16.860 1.00 46.78 112 SER A O 1
ATOM 903 N N . VAL A 1 113 ? 50.175 -6.311 -19.098 1.00 51.41 113 VAL A N 1
ATOM 904 C CA . VAL A 1 113 ? 48.805 -5.796 -19.269 1.00 51.41 113 VAL A CA 1
ATOM 905 C C . VAL A 1 113 ? 47.819 -6.970 -19.131 1.00 51.41 113 VAL A C 1
ATOM 907 O O . VAL A 1 113 ? 47.888 -7.889 -19.950 1.00 51.41 113 VAL A O 1
ATOM 910 N N . PRO A 1 114 ? 46.892 -6.991 -18.154 1.00 53.25 114 PRO A N 1
ATOM 911 C CA . PRO A 1 114 ? 45.894 -8.046 -18.044 1.00 53.25 114 PRO A CA 1
ATOM 912 C C . PRO A 1 114 ? 44.620 -7.605 -18.772 1.00 53.25 114 PRO A C 1
ATOM 914 O O . PRO A 1 114 ? 43.659 -7.181 -18.142 1.00 53.25 114 PRO A O 1
ATOM 917 N N . LEU A 1 115 ? 44.610 -7.651 -20.107 1.00 51.44 115 LEU A N 1
ATOM 918 C CA . LEU A 1 115 ? 43.393 -7.355 -20.884 1.00 51.44 115 LEU A CA 1
ATOM 919 C C . LEU A 1 115 ? 43.104 -8.337 -22.021 1.00 51.44 115 LEU A C 1
ATOM 921 O O . LEU A 1 115 ? 42.222 -8.083 -22.832 1.00 51.44 115 LEU A O 1
ATOM 925 N N . ILE A 1 116 ? 43.775 -9.489 -22.057 1.00 49.19 116 ILE A N 1
ATOM 926 C CA . ILE A 1 116 ? 43.375 -10.596 -22.926 1.00 49.19 116 ILE A CA 1
ATOM 927 C C . ILE A 1 116 ? 43.546 -11.896 -22.144 1.00 49.19 116 ILE A C 1
ATOM 929 O O . ILE A 1 116 ? 44.658 -12.392 -21.992 1.00 49.19 116 ILE A O 1
ATOM 933 N N . ASN A 1 117 ? 42.438 -12.448 -21.649 1.00 41.84 117 ASN A N 1
ATOM 934 C CA . ASN A 1 117 ? 42.373 -13.865 -21.322 1.00 41.84 117 ASN A CA 1
ATOM 935 C C . ASN A 1 117 ? 41.347 -14.499 -22.261 1.00 41.84 117 ASN A C 1
ATOM 937 O O . ASN A 1 117 ? 40.145 -14.276 -22.127 1.00 41.84 117 ASN A O 1
ATOM 941 N N . ILE A 1 118 ? 41.857 -15.213 -23.262 1.00 42.75 118 ILE A N 1
ATOM 942 C CA . ILE A 1 118 ? 41.075 -16.031 -24.184 1.00 42.75 118 ILE A CA 1
ATOM 943 C C . ILE A 1 118 ? 41.250 -17.469 -23.698 1.00 42.75 118 ILE A C 1
ATOM 945 O O . ILE A 1 118 ? 42.262 -18.100 -24.006 1.00 42.75 118 ILE A O 1
ATOM 949 N N . LYS A 1 119 ? 40.283 -17.968 -22.928 1.00 44.53 119 LYS A N 1
ATOM 950 C CA . LYS A 1 119 ? 39.833 -19.361 -22.981 1.00 44.53 119 LYS A CA 1
ATOM 951 C C . LYS A 1 119 ? 38.436 -19.488 -22.395 1.00 44.53 119 LYS A C 1
ATOM 953 O O . LYS A 1 119 ? 38.208 -18.894 -21.320 1.00 44.53 119 LYS A O 1
#

Secondary structure (DSSP, 8-state):
-HHHHHHHHHHHTTTPPP-----------HHHHHHHHHHHHHHHHHHHHHHHHHHHHHHHHHHHHHHHHHHHHHHHHHHH--HHHHHHHHHHHHHHHHHT--S------S---------